Protein AF-A0ABD0PKZ4-F1 (afdb_monomer)

Organism: Cirrhinus mrigala (NCBI:txid683832)

Sequence (64 aa):
MNNVEGLCTAGGKEVKEQVVVPGNSAVAVYFTVVPLVIGNIPIKVMAQASDSASDGVEKMLRVE

Structure (mmCIF, N/CA/C/O backbone):
data_AF-A0ABD0PKZ4-F1
#
_entry.id   AF-A0ABD0PKZ4-F1
#
loop_
_atom_site.group_PDB
_atom_site.id
_atom_site.type_symbol
_atom_site.label_atom_id
_atom_site.label_alt_id
_atom_site.label_comp_id
_atom_site.label_asym_id
_atom_site.label_entity_id
_atom_site.label_seq_id
_atom_site.pdbx_PDB_ins_code
_atom_site.Cartn_x
_atom_site.Cartn_y
_atom_site.Cartn_z
_atom_site.occupancy
_atom_site.B_iso_or_equiv
_atom_site.auth_seq_id
_atom_site.auth_comp_id
_atom_site.auth_asym_id
_atom_site.auth_atom_id
_atom_site.pdbx_PDB_model_num
AT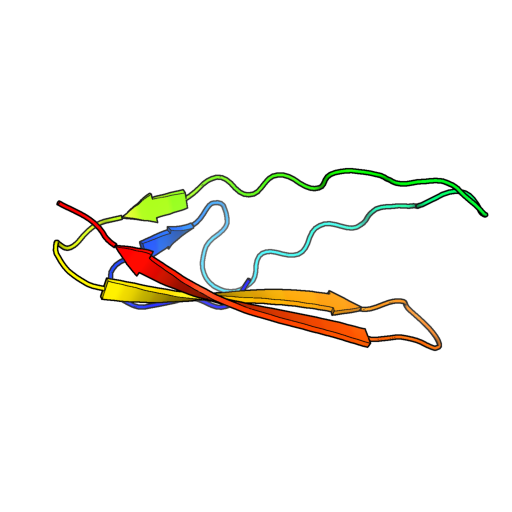OM 1 N N . MET A 1 1 ? 2.821 -2.114 4.318 1.00 62.09 1 MET A N 1
ATOM 2 C CA . MET A 1 1 ? 2.052 -1.035 4.983 1.00 62.09 1 MET A CA 1
ATOM 3 C C . MET A 1 1 ? 2.128 -1.263 6.482 1.00 62.09 1 MET A C 1
ATOM 5 O O . MET A 1 1 ? 1.930 -2.399 6.899 1.00 62.09 1 MET A O 1
ATOM 9 N N . ASN A 1 2 ? 2.494 -0.245 7.262 1.00 64.75 2 ASN A N 1
ATOM 10 C CA . ASN A 1 2 ? 2.612 -0.394 8.716 1.00 64.75 2 ASN A CA 1
ATOM 11 C C . ASN A 1 2 ? 1.221 -0.445 9.355 1.00 64.75 2 ASN A C 1
ATOM 13 O O . ASN A 1 2 ? 0.258 0.074 8.789 1.00 64.75 2 ASN A O 1
ATOM 17 N N . ASN A 1 3 ? 1.122 -1.066 10.530 1.00 73.19 3 ASN A N 1
ATOM 18 C CA . ASN A 1 3 ? -0.107 -1.037 11.310 1.00 73.19 3 ASN A CA 1
ATOM 19 C C . ASN A 1 3 ? -0.420 0.408 11.733 1.00 73.19 3 ASN A C 1
ATOM 21 O O . ASN A 1 3 ? 0.434 1.086 12.302 1.00 73.19 3 ASN A O 1
ATOM 25 N N . VAL A 1 4 ? -1.633 0.861 11.420 1.00 85.06 4 VAL A N 1
ATOM 26 C CA . VAL A 1 4 ? -2.163 2.167 11.821 1.00 85.06 4 VAL A CA 1
ATOM 27 C C . VAL A 1 4 ? -3.364 1.906 12.720 1.00 85.06 4 VAL A C 1
ATOM 29 O O . VAL A 1 4 ? -4.239 1.112 12.366 1.00 85.06 4 VAL A O 1
ATOM 32 N N . GLU A 1 5 ? -3.404 2.548 13.886 1.00 87.75 5 GLU A N 1
ATOM 33 C CA . GLU A 1 5 ? -4.544 2.433 14.796 1.00 87.75 5 GLU A CA 1
ATOM 34 C C . GLU A 1 5 ? -5.843 2.865 14.102 1.00 87.75 5 GLU A C 1
ATOM 36 O O . GLU A 1 5 ? -5.875 3.830 13.340 1.00 87.75 5 GLU A O 1
ATOM 41 N N . GLY A 1 6 ? -6.924 2.120 14.341 1.00 89.88 6 GLY A N 1
ATOM 42 C CA . GLY A 1 6 ? -8.209 2.378 13.691 1.00 89.88 6 GLY A CA 1
ATOM 43 C C . GLY A 1 6 ? -8.322 1.863 12.252 1.00 89.88 6 GLY A C 1
ATOM 44 O O . GLY A 1 6 ? -9.338 2.120 11.610 1.00 89.88 6 GLY A O 1
ATOM 45 N N . LEU A 1 7 ? -7.340 1.106 11.746 1.00 90.31 7 LEU A N 1
ATOM 46 C CA . LEU A 1 7 ? -7.384 0.481 10.422 1.00 90.31 7 LEU A CA 1
ATOM 47 C C . LEU A 1 7 ? -7.083 -1.025 10.502 1.00 90.31 7 LEU A C 1
ATOM 49 O O . LEU A 1 7 ? -6.017 -1.444 10.952 1.00 90.31 7 LEU A O 1
ATOM 53 N N . CYS A 1 8 ? -8.010 -1.856 10.026 1.00 89.62 8 CYS A N 1
ATOM 54 C CA . CYS A 1 8 ? -7.784 -3.285 9.829 1.00 89.62 8 CYS A CA 1
ATOM 55 C C . CYS A 1 8 ? -7.166 -3.520 8.444 1.00 89.62 8 CYS A C 1
ATOM 57 O O . CYS A 1 8 ?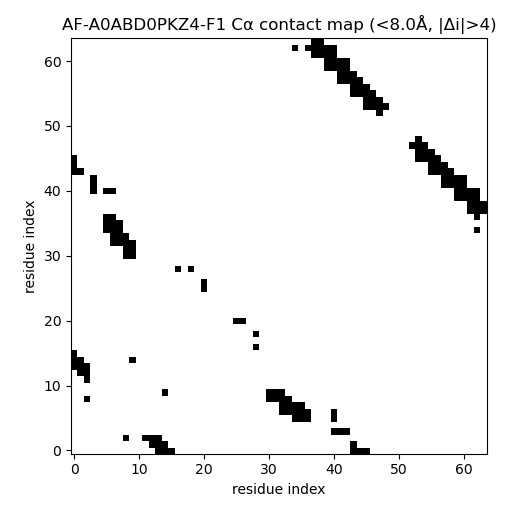 -7.738 -3.111 7.433 1.00 89.62 8 CYS A O 1
ATOM 59 N N . THR A 1 9 ? -6.004 -4.171 8.381 1.00 86.81 9 THR A N 1
ATOM 60 C CA . THR A 1 9 ? -5.272 -4.444 7.134 1.00 86.81 9 THR A CA 1
ATOM 61 C C . THR A 1 9 ? -5.118 -5.950 6.907 1.00 86.81 9 THR A C 1
ATOM 63 O O . THR A 1 9 ? -4.966 -6.730 7.853 1.00 86.81 9 THR A O 1
ATOM 66 N N . ALA A 1 10 ? -5.148 -6.380 5.643 1.00 77.12 10 ALA A N 1
ATOM 67 C CA . ALA A 1 10 ? -4.981 -7.788 5.287 1.00 77.12 10 ALA A CA 1
ATOM 68 C C . ALA A 1 10 ? -3.557 -8.278 5.603 1.00 77.12 10 ALA A C 1
ATOM 70 O O . ALA A 1 10 ? -2.628 -7.876 4.922 1.00 77.12 10 ALA A O 1
ATOM 71 N N . GLY A 1 11 ? -3.383 -9.153 6.602 1.00 68.75 11 GLY A N 1
ATOM 72 C CA . GLY A 1 11 ? -2.080 -9.742 6.962 1.00 68.75 11 GLY A CA 1
ATOM 73 C C . GLY A 1 11 ? -1.402 -9.156 8.213 1.00 68.75 11 GLY A C 1
ATOM 74 O O . GLY A 1 11 ? -0.260 -9.500 8.513 1.00 68.75 11 GLY A O 1
ATOM 75 N N . GLY A 1 12 ? -2.098 -8.322 8.995 1.00 66.31 12 GLY A N 1
ATOM 76 C CA . GLY A 1 12 ? -1.645 -7.919 10.331 1.00 66.31 12 GLY A CA 1
ATOM 77 C C . GLY A 1 12 ? -0.507 -6.889 10.329 1.00 66.31 12 GLY A C 1
ATOM 78 O O . GLY A 1 12 ? -0.612 -5.846 9.688 1.00 66.31 12 GLY A O 1
ATOM 79 N N . LYS A 1 13 ? 0.550 -7.130 11.123 1.00 61.97 13 LYS A N 1
ATOM 80 C CA . LYS A 1 13 ? 1.545 -6.098 11.484 1.00 61.97 13 LYS A CA 1
ATOM 81 C C . LYS A 1 13 ? 2.535 -5.735 10.369 1.00 61.97 13 LYS A C 1
ATOM 83 O O . LYS A 1 13 ? 3.012 -4.604 10.375 1.00 61.97 13 LYS A O 1
ATOM 88 N N . GLU A 1 14 ? 2.811 -6.628 9.414 1.00 66.25 14 GLU A N 1
ATOM 89 C CA . GLU A 1 14 ? 3.813 -6.393 8.360 1.00 66.25 14 GLU A CA 1
ATOM 90 C C . GLU A 1 14 ? 3.429 -7.021 7.016 1.00 66.25 14 GLU A C 1
ATOM 92 O O . GLU A 1 14 ? 3.880 -8.100 6.640 1.00 66.25 14 GLU A O 1
ATOM 97 N N . VAL A 1 15 ? 2.601 -6.306 6.261 1.00 74.44 15 VAL A N 1
ATOM 98 C CA . VAL A 1 15 ? 2.151 -6.742 4.935 1.00 74.44 15 VAL A CA 1
ATOM 99 C C . VAL A 1 15 ? 3.083 -6.161 3.881 1.00 74.44 15 VAL A C 1
ATOM 101 O O . VAL A 1 15 ? 3.199 -4.930 3.760 1.00 74.44 15 VAL A O 1
ATOM 104 N N . LYS A 1 16 ? 3.740 -7.043 3.126 1.00 86.00 16 LYS A N 1
ATOM 105 C CA . LYS A 1 16 ? 4.597 -6.711 1.985 1.00 86.00 16 LYS A CA 1
ATOM 106 C C . LYS A 1 16 ? 4.147 -7.528 0.785 1.00 86.00 16 LYS A C 1
ATOM 108 O O . LYS A 1 16 ? 3.922 -8.724 0.921 1.00 86.00 16 LYS A O 1
ATOM 113 N N . GLU A 1 17 ? 4.076 -6.873 -0.363 1.00 88.62 17 GLU A N 1
ATOM 114 C CA . GLU A 1 17 ? 3.813 -7.513 -1.647 1.00 88.62 17 GLU A CA 1
ATOM 115 C C . GLU A 1 17 ? 5.047 -7.330 -2.526 1.00 88.62 17 GLU A C 1
ATOM 117 O O . GLU A 1 17 ? 5.602 -6.229 -2.593 1.00 88.62 17 GLU A O 1
ATOM 122 N N . GLN A 1 18 ? 5.496 -8.404 -3.173 1.00 91.62 18 GLN A N 1
ATOM 123 C CA . GLN A 1 18 ? 6.574 -8.335 -4.156 1.00 91.62 18 GLN A CA 1
ATOM 124 C C . GLN A 1 18 ? 5.964 -8.231 -5.550 1.00 91.62 18 GLN A C 1
ATOM 126 O O . GLN A 1 18 ? 5.131 -9.046 -5.931 1.00 91.62 18 GLN A O 1
ATOM 131 N N . VAL A 1 19 ? 6.401 -7.240 -6.322 1.00 93.38 19 VAL A N 1
ATOM 132 C CA . VAL A 1 19 ? 5.928 -7.010 -7.688 1.00 93.38 19 VAL A CA 1
ATOM 133 C C . VAL A 1 19 ? 7.111 -6.729 -8.606 1.00 93.38 19 VAL A C 1
ATOM 135 O O . VAL A 1 19 ? 8.080 -6.084 -8.208 1.00 93.38 19 VAL A O 1
ATOM 138 N N . VAL A 1 20 ? 7.026 -7.203 -9.848 1.00 94.88 20 VAL A N 1
ATOM 139 C CA . VAL A 1 20 ? 7.984 -6.888 -10.911 1.00 94.88 20 VAL A CA 1
ATOM 140 C C . VAL A 1 20 ? 7.331 -5.896 -11.864 1.00 94.88 20 VAL A C 1
ATOM 142 O O . VAL A 1 20 ? 6.267 -6.171 -12.416 1.00 94.88 20 VAL A O 1
ATOM 145 N N . VAL A 1 21 ? 7.975 -4.746 -12.066 1.00 94.12 21 VAL A N 1
ATOM 146 C CA . VAL A 1 21 ? 7.520 -3.710 -13.001 1.00 94.12 21 VAL A CA 1
ATOM 147 C C . VAL A 1 21 ? 8.454 -3.707 -14.214 1.00 94.12 21 VAL A C 1
ATOM 149 O O . VAL A 1 21 ? 9.642 -3.423 -14.052 1.00 94.12 21 VAL A O 1
ATOM 152 N N . PRO A 1 22 ? 7.966 -4.027 -15.426 1.00 95.44 22 PRO A N 1
ATOM 153 C CA . PRO A 1 22 ? 8.778 -3.934 -16.634 1.00 95.44 22 PRO A CA 1
ATOM 154 C C . PRO A 1 22 ? 9.251 -2.498 -16.893 1.00 95.44 22 PRO A C 1
ATOM 156 O O . PRO A 1 22 ? 8.564 -1.531 -16.560 1.00 95.44 22 PRO A O 1
ATOM 159 N N . GLY A 1 23 ? 10.415 -2.352 -17.532 1.00 95.00 23 GLY A N 1
ATOM 160 C CA . GLY A 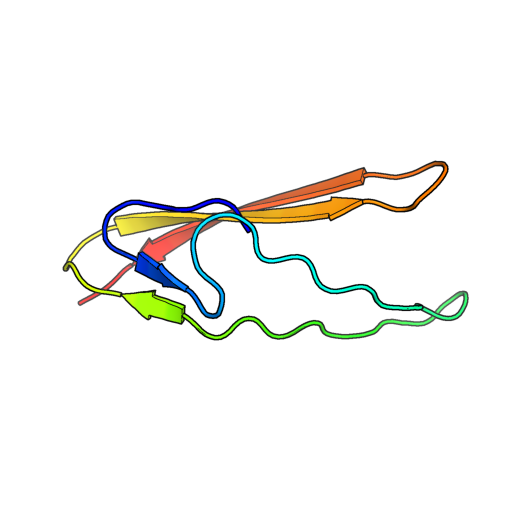1 23 ? 10.947 -1.039 -17.899 1.00 95.00 23 GLY A CA 1
ATOM 161 C C . GLY A 1 23 ? 9.956 -0.233 -18.745 1.00 95.00 23 GLY A C 1
ATOM 162 O O . GLY A 1 23 ? 9.278 -0.784 -19.613 1.00 95.00 23 GLY A O 1
ATOM 163 N N . ASN A 1 24 ? 9.871 1.076 -18.488 1.00 96.25 24 ASN A N 1
ATOM 164 C CA . ASN A 1 24 ? 8.944 1.999 -19.160 1.00 96.25 24 ASN A CA 1
ATOM 165 C C . ASN A 1 24 ? 7.458 1.587 -19.077 1.00 96.25 24 ASN A C 1
ATOM 167 O O . ASN A 1 24 ? 6.671 1.930 -19.956 1.00 96.25 24 ASN A O 1
ATOM 171 N N . SER A 1 25 ? 7.073 0.839 -18.041 1.00 97.50 25 SER A N 1
ATOM 172 C CA . SER A 1 25 ? 5.698 0.386 -17.800 1.00 97.50 25 SER A CA 1
ATOM 173 C C . SER A 1 25 ? 5.239 0.752 -16.385 1.00 97.50 25 SER A C 1
ATOM 175 O O . SER A 1 25 ? 6.022 1.241 -15.573 1.00 97.50 25 SER A O 1
ATOM 177 N N . ALA A 1 26 ? 3.963 0.506 -16.078 1.00 96.00 26 ALA A N 1
ATOM 178 C CA . ALA A 1 26 ? 3.391 0.710 -14.750 1.00 96.00 26 ALA A CA 1
ATOM 179 C C . ALA A 1 26 ? 2.553 -0.503 -14.328 1.00 96.00 26 ALA A C 1
ATOM 181 O O . ALA A 1 26 ? 1.876 -1.113 -15.155 1.00 96.00 26 ALA A O 1
ATOM 182 N N . VAL A 1 27 ? 2.586 -0.831 -13.035 1.00 96.88 27 VAL A N 1
ATOM 183 C CA . VAL A 1 27 ? 1.783 -1.901 -12.425 1.00 96.88 27 VAL A CA 1
ATOM 184 C C . VAL A 1 27 ? 1.101 -1.347 -11.178 1.00 96.88 27 VAL A C 1
ATOM 186 O O . VAL A 1 27 ? 1.737 -0.676 -10.368 1.00 96.88 27 VAL A O 1
ATOM 189 N N . ALA A 1 28 ? -0.194 -1.625 -11.026 1.00 96.00 28 ALA A N 1
ATOM 190 C CA . ALA A 1 28 ? -0.947 -1.273 -9.828 1.00 96.00 28 ALA A CA 1
ATOM 191 C C . ALA A 1 28 ? -0.812 -2.370 -8.762 1.00 96.00 28 ALA A C 1
ATOM 193 O O . ALA A 1 28 ? -0.919 -3.556 -9.071 1.00 96.00 28 ALA A O 1
ATOM 194 N N . VAL A 1 29 ? -0.627 -1.964 -7.506 1.00 93.81 29 VAL A N 1
ATOM 195 C CA . VAL A 1 29 ? -0.632 -2.855 -6.338 1.00 93.81 29 VAL A CA 1
ATOM 196 C C . VAL A 1 29 ? -1.815 -2.475 -5.457 1.00 93.81 29 VAL A C 1
ATOM 198 O O . VAL A 1 29 ? -1.955 -1.315 -5.066 1.00 93.81 29 VAL A O 1
ATOM 201 N N . TYR A 1 30 ? -2.676 -3.445 -5.161 1.00 92.00 30 TYR A N 1
ATOM 202 C CA . TYR A 1 30 ? -3.903 -3.227 -4.400 1.00 92.00 30 TYR A CA 1
ATOM 203 C C . TYR A 1 30 ? -3.729 -3.661 -2.945 1.00 92.00 30 TYR A C 1
ATOM 205 O O . TYR A 1 30 ? -3.208 -4.736 -2.666 1.00 92.00 30 TYR A O 1
ATOM 213 N N . PHE A 1 31 ? -4.221 -2.837 -2.020 1.00 89.50 31 PHE A N 1
ATOM 214 C CA . PHE A 1 31 ? -4.258 -3.137 -0.590 1.00 89.50 31 PHE A CA 1
ATOM 215 C C . PHE A 1 31 ? -5.708 -3.119 -0.109 1.00 89.50 31 PHE A C 1
ATOM 217 O O . PHE A 1 31 ? -6.407 -2.120 -0.278 1.00 89.50 31 PHE A O 1
ATOM 224 N N . THR A 1 32 ? -6.163 -4.208 0.510 1.00 89.25 32 THR A N 1
ATOM 225 C CA . THR A 1 32 ? -7.486 -4.269 1.144 1.00 89.25 32 THR A CA 1
ATOM 226 C C . THR A 1 32 ? -7.384 -3.813 2.594 1.00 89.25 32 THR A C 1
ATOM 228 O O . THR A 1 32 ? -6.613 -4.374 3.380 1.00 89.25 32 THR A O 1
ATOM 231 N N . VAL A 1 33 ? -8.173 -2.799 2.948 1.00 90.25 33 VAL A N 1
ATOM 232 C CA . VAL A 1 33 ? -8.221 -2.219 4.293 1.00 90.25 33 VAL A CA 1
ATOM 233 C C . VAL A 1 33 ? -9.665 -1.940 4.705 1.00 90.25 33 VAL A C 1
ATOM 235 O O . VAL A 1 33 ? -10.506 -1.652 3.855 1.00 90.25 33 VAL A O 1
ATOM 238 N N . VAL A 1 34 ? -9.945 -2.011 6.005 1.00 93.19 34 VAL A N 1
ATOM 239 C CA . VAL A 1 34 ? -11.252 -1.687 6.593 1.00 93.19 34 VAL A CA 1
ATOM 240 C C . VAL A 1 34 ? -11.044 -0.703 7.745 1.00 93.19 34 VAL A C 1
ATOM 242 O O . VAL A 1 34 ? -10.398 -1.063 8.734 1.00 93.19 34 VAL A O 1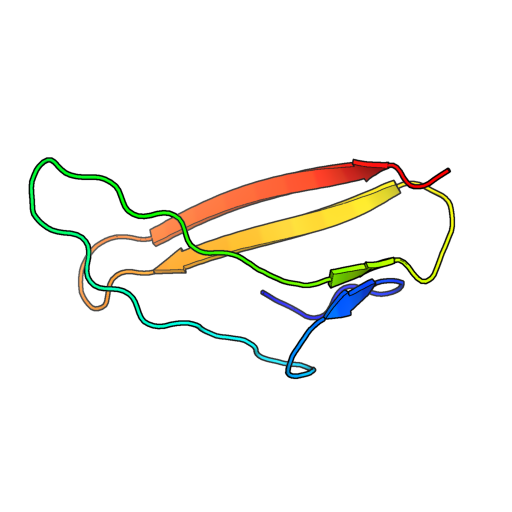
ATOM 245 N N . PRO A 1 35 ? -11.549 0.538 7.648 1.00 94.25 35 PRO A N 1
ATOM 246 C CA . PRO A 1 35 ? -11.531 1.477 8.764 1.00 94.25 35 PRO A CA 1
ATOM 247 C C . PRO A 1 35 ? -12.405 0.992 9.921 1.00 94.25 35 PRO A C 1
ATOM 249 O O . PRO A 1 35 ? -13.484 0.445 9.710 1.00 94.25 35 PRO A O 1
ATOM 252 N N . LEU A 1 36 ? -11.936 1.208 11.147 1.00 94.56 36 LEU A N 1
ATOM 253 C CA . LEU A 1 36 ? -12.615 0.812 12.384 1.00 94.56 36 LEU A CA 1
ATOM 254 C C . LEU A 1 36 ? -13.084 2.017 13.212 1.00 94.56 36 LEU A C 1
ATOM 256 O O . LEU A 1 36 ? -13.751 1.837 14.228 1.00 94.56 36 LEU A O 1
ATOM 260 N N . VAL A 1 37 ? -12.717 3.234 12.805 1.00 95.38 37 VAL A N 1
ATOM 261 C CA . VAL A 1 37 ? -13.038 4.485 13.500 1.00 95.38 37 VAL A CA 1
ATOM 262 C C . VAL A 1 37 ? -13.436 5.570 12.500 1.00 95.38 37 VAL A C 1
ATOM 264 O O . VAL A 1 37 ? -12.951 5.584 11.368 1.00 95.38 37 VAL A O 1
ATOM 267 N N . ILE A 1 38 ? -14.301 6.487 12.937 1.00 96.69 38 ILE A N 1
ATOM 268 C CA . ILE A 1 38 ? -14.677 7.701 12.198 1.00 96.69 38 ILE A CA 1
ATOM 269 C C . ILE A 1 38 ? -13.591 8.762 12.404 1.00 96.69 38 ILE A C 1
ATOM 271 O O . ILE A 1 38 ? -13.020 8.869 13.492 1.00 96.69 38 ILE A O 1
ATOM 275 N N . GLY A 1 39 ? -13.324 9.572 11.379 1.00 95.62 39 GLY A N 1
ATOM 276 C CA . GLY A 1 39 ? -12.371 10.679 11.448 1.00 95.62 39 GLY A CA 1
ATOM 277 C C . GLY A 1 39 ? -11.295 10.607 10.371 1.00 95.62 39 GLY A C 1
ATOM 278 O O . GLY A 1 39 ? -11.534 10.130 9.267 1.00 95.62 39 GLY A O 1
ATOM 279 N N . ASN A 1 40 ? -10.105 11.129 10.676 1.00 95.88 40 ASN A N 1
ATOM 280 C CA . ASN A 1 40 ? -8.994 11.189 9.727 1.00 95.88 40 ASN A CA 1
ATOM 281 C C . ASN A 1 40 ? -7.882 10.221 10.146 1.00 95.88 40 ASN A C 1
ATOM 283 O O . ASN A 1 40 ? -7.272 10.401 11.198 1.00 95.88 40 ASN A O 1
ATOM 287 N N . ILE A 1 41 ? -7.594 9.234 9.300 1.00 94.69 41 ILE A N 1
ATOM 288 C CA . ILE A 1 41 ? -6.582 8.201 9.535 1.00 94.69 41 ILE A CA 1
ATOM 289 C C . ILE A 1 41 ? -5.382 8.468 8.610 1.00 94.69 41 ILE A C 1
ATOM 291 O O . ILE A 1 41 ? -5.560 8.471 7.388 1.00 94.69 41 ILE A O 1
ATOM 295 N N . PRO A 1 42 ? -4.163 8.701 9.130 1.00 93.94 42 PRO A N 1
ATOM 296 C CA . PRO A 1 42 ? -2.977 8.855 8.293 1.00 93.94 42 PRO A CA 1
ATOM 297 C C . PRO A 1 42 ? -2.568 7.502 7.696 1.00 93.94 42 PRO A C 1
ATOM 299 O O . PRO A 1 42 ? -2.304 6.541 8.415 1.00 93.94 42 PRO A O 1
ATOM 302 N N . ILE A 1 43 ? -2.502 7.418 6.369 1.00 91.81 43 ILE A N 1
ATOM 303 C CA . ILE A 1 43 ? -2.092 6.218 5.636 1.00 91.81 43 ILE A CA 1
ATOM 304 C C . ILE A 1 43 ? -0.787 6.491 4.905 1.00 91.81 43 ILE A C 1
ATOM 306 O O . ILE A 1 43 ? -0.677 7.456 4.150 1.00 91.81 43 ILE A O 1
ATOM 310 N N . LYS A 1 44 ? 0.175 5.580 5.080 1.00 92.00 44 LYS A N 1
ATOM 311 C CA . LYS A 1 44 ? 1.470 5.607 4.404 1.00 92.00 44 LYS A CA 1
ATOM 312 C C . LYS A 1 44 ? 1.718 4.319 3.624 1.00 92.00 44 LYS A C 1
ATOM 314 O O . LYS A 1 44 ? 1.694 3.222 4.190 1.00 92.00 44 LYS A O 1
ATOM 319 N N . VAL A 1 45 ? 2.006 4.462 2.335 1.00 91.88 45 VAL A N 1
ATOM 320 C CA . VAL A 1 45 ? 2.420 3.370 1.445 1.00 91.88 45 VAL A CA 1
ATOM 321 C C . VAL A 1 45 ? 3.881 3.585 1.078 1.00 91.88 45 VAL A C 1
ATOM 323 O O . VAL A 1 45 ? 4.266 4.689 0.705 1.00 91.88 45 VAL A O 1
ATOM 326 N N . MET A 1 46 ? 4.685 2.531 1.206 1.00 93.19 46 MET A N 1
ATOM 327 C CA . MET A 1 46 ? 6.111 2.536 0.885 1.00 93.19 46 MET A CA 1
ATOM 328 C C . MET A 1 46 ? 6.375 1.526 -0.225 1.00 93.19 46 MET A C 1
ATOM 330 O O . MET A 1 46 ? 5.930 0.381 -0.123 1.00 93.19 46 MET A O 1
ATOM 334 N N . ALA A 1 47 ? 7.126 1.942 -1.238 1.00 94.25 47 ALA A N 1
ATOM 335 C CA . ALA A 1 47 ? 7.688 1.075 -2.260 1.00 94.25 47 ALA A CA 1
ATOM 336 C C . ALA A 1 47 ? 9.211 1.071 -2.110 1.00 94.25 47 ALA A C 1
ATOM 338 O O . ALA A 1 47 ? 9.836 2.125 -2.000 1.00 94.25 47 ALA A O 1
ATOM 339 N N . GLN A 1 48 ? 9.808 -0.116 -2.090 1.00 93.00 48 GLN A N 1
ATOM 340 C CA . GLN A 1 48 ? 11.252 -0.283 -1.975 1.00 93.00 48 GLN A CA 1
ATOM 341 C C . GLN A 1 48 ? 11.712 -1.281 -3.034 1.00 93.00 48 GLN A C 1
ATOM 343 O O . GLN A 1 48 ? 11.268 -2.428 -3.039 1.00 93.00 48 GLN A O 1
ATOM 348 N N . ALA A 1 49 ? 12.581 -0.829 -3.934 1.00 92.06 49 ALA A N 1
ATOM 349 C CA . ALA A 1 49 ? 13.329 -1.704 -4.821 1.00 92.06 49 ALA 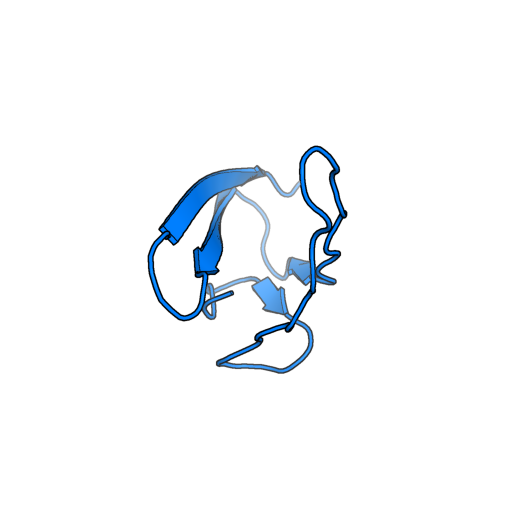A CA 1
ATOM 350 C C . ALA A 1 49 ? 14.461 -2.376 -4.034 1.00 92.06 49 ALA A C 1
ATOM 352 O O . ALA A 1 49 ? 14.970 -1.806 -3.068 1.00 92.06 49 ALA A O 1
ATOM 353 N N . SER A 1 50 ? 14.866 -3.569 -4.464 1.00 83.50 50 SER A N 1
ATOM 354 C CA . SER A 1 50 ? 15.911 -4.361 -3.806 1.00 83.50 50 SER A CA 1
ATOM 355 C C . SER A 1 50 ? 17.222 -3.592 -3.629 1.00 83.50 50 SER A C 1
ATOM 357 O O . SER A 1 50 ? 17.827 -3.674 -2.564 1.00 83.50 50 SER A O 1
ATOM 359 N N . ASP A 1 51 ? 17.619 -2.802 -4.633 1.00 79.69 51 ASP A N 1
ATOM 360 C CA . ASP A 1 51 ? 19.025 -2.401 -4.759 1.00 79.69 51 ASP A CA 1
ATOM 361 C C . ASP A 1 51 ? 19.272 -0.890 -4.910 1.00 79.69 51 ASP A C 1
ATOM 363 O O . ASP A 1 51 ? 20.430 -0.475 -4.900 1.00 79.69 51 ASP A O 1
ATOM 367 N N . SER A 1 52 ? 18.247 -0.043 -5.101 1.00 79.00 52 SER A N 1
ATOM 368 C CA . SER A 1 52 ? 18.527 1.323 -5.597 1.00 79.00 52 SER A CA 1
ATOM 369 C C . SER A 1 52 ? 17.509 2.432 -5.335 1.00 79.00 52 SER A C 1
ATOM 371 O O . SER A 1 52 ? 17.902 3.597 -5.328 1.00 79.00 52 SER A O 1
ATOM 373 N N . ALA A 1 53 ? 16.226 2.131 -5.131 1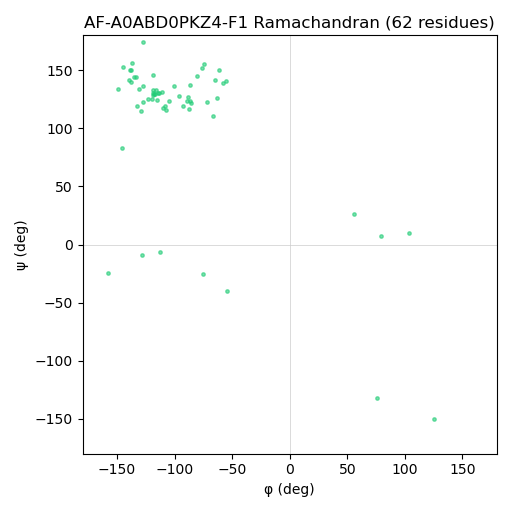.00 90.06 53 ALA A N 1
ATOM 374 C CA . ALA A 1 53 ? 15.190 3.160 -5.060 1.00 90.06 53 ALA A CA 1
ATOM 375 C C . ALA A 1 53 ? 14.166 2.871 -3.964 1.00 90.06 53 ALA A C 1
ATOM 377 O O . ALA A 1 53 ? 13.745 1.733 -3.760 1.00 90.06 53 ALA A O 1
ATOM 378 N N . SER A 1 54 ? 13.726 3.926 -3.290 1.00 94.06 54 SER A N 1
ATOM 379 C CA . SER A 1 54 ? 12.602 3.882 -2.364 1.00 94.06 54 SER A CA 1
ATOM 380 C C . SER A 1 54 ? 11.739 5.109 -2.570 1.00 94.06 54 SER A C 1
ATOM 382 O O . SER A 1 54 ? 12.274 6.209 -2.706 1.00 94.06 54 SER A O 1
ATOM 384 N N . ASP A 1 55 ? 10.430 4.923 -2.526 1.00 95.19 55 ASP A N 1
ATOM 385 C CA . ASP A 1 55 ? 9.469 6.014 -2.566 1.00 95.19 55 ASP A CA 1
ATOM 386 C C . ASP A 1 55 ? 8.350 5.773 -1.547 1.00 95.19 55 ASP A C 1
ATOM 388 O O . ASP A 1 55 ? 8.096 4.640 -1.116 1.00 95.19 55 ASP A O 1
ATOM 392 N N . GLY A 1 56 ? 7.704 6.852 -1.121 1.00 94.75 56 GLY A N 1
ATOM 393 C CA . GLY A 1 56 ? 6.681 6.825 -0.094 1.00 94.75 56 GLY A CA 1
ATOM 394 C C . GLY A 1 56 ? 5.634 7.906 -0.294 1.00 94.75 56 GLY A C 1
ATOM 395 O O . GLY A 1 56 ? 5.950 9.078 -0.476 1.00 94.75 56 GLY A O 1
ATOM 396 N N . VAL A 1 57 ? 4.369 7.512 -0.174 1.00 96.19 57 VAL A N 1
ATOM 397 C CA . VAL A 1 57 ? 3.235 8.436 -0.205 1.00 96.19 57 VAL A CA 1
ATOM 398 C C . VAL A 1 57 ? 2.501 8.360 1.122 1.00 96.19 57 VAL A C 1
ATOM 400 O O . VAL A 1 57 ? 2.127 7.276 1.571 1.00 96.19 57 VAL A O 1
ATOM 403 N N . GLU A 1 58 ? 2.264 9.522 1.723 1.00 95.81 58 GLU A N 1
ATOM 404 C CA . GLU A 1 58 ? 1.458 9.680 2.930 1.00 95.81 58 GLU A CA 1
ATOM 405 C C . GLU A 1 58 ? 0.250 10.576 2.640 1.00 95.81 58 GLU A C 1
ATOM 407 O O . GLU A 1 58 ? 0.378 11.641 2.028 1.00 95.81 58 GLU A O 1
ATOM 412 N N . LYS A 1 59 ? -0.943 10.119 3.028 1.00 96.12 59 LYS A N 1
ATOM 413 C CA . LYS A 1 59 ? -2.214 10.8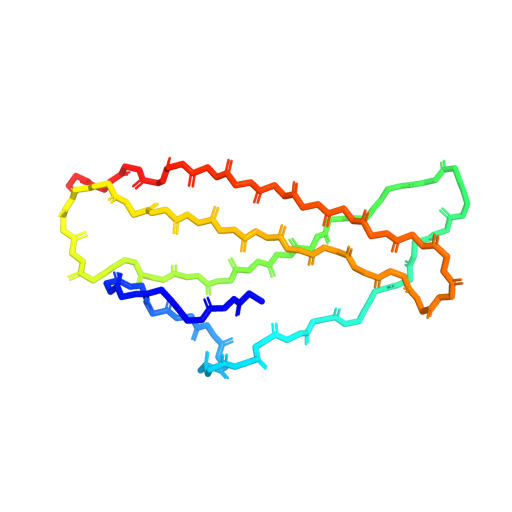27 2.828 1.00 96.12 59 LYS A CA 1
ATOM 414 C C . LYS A 1 59 ? -3.161 10.590 3.999 1.00 96.12 59 LYS A C 1
ATOM 416 O O . LYS A 1 59 ? -3.130 9.539 4.630 1.00 96.12 59 LYS A O 1
ATOM 421 N N . MET A 1 60 ? -4.055 11.548 4.235 1.00 96.19 60 MET A N 1
ATOM 422 C CA . MET A 1 60 ? -5.149 11.394 5.195 1.00 96.19 60 MET A CA 1
ATOM 423 C C . MET A 1 60 ? -6.344 10.707 4.533 1.00 96.19 60 MET A C 1
ATOM 425 O O . MET A 1 60 ? -6.888 11.219 3.553 1.00 96.19 60 MET A O 1
ATOM 429 N N . LEU A 1 61 ? -6.768 9.572 5.084 1.00 95.31 61 LEU A N 1
ATOM 430 C CA . LEU A 1 61 ? -8.048 8.946 4.772 1.00 95.31 61 LEU A CA 1
ATOM 431 C C . LEU A 1 61 ? -9.122 9.535 5.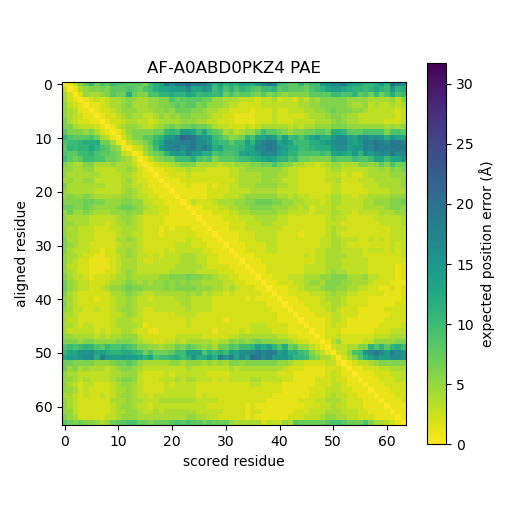685 1.00 95.31 61 LEU A C 1
ATOM 433 O O . LEU A 1 61 ? -9.065 9.356 6.899 1.00 95.31 61 LEU A O 1
ATOM 437 N N . ARG A 1 62 ? -10.105 10.216 5.099 1.00 97.31 62 ARG A N 1
ATOM 438 C CA . ARG A 1 62 ? -11.298 10.690 5.807 1.00 97.31 62 ARG A CA 1
ATOM 439 C C . ARG A 1 62 ? -12.371 9.599 5.788 1.00 97.31 62 ARG A C 1
ATOM 441 O O . ARG A 1 62 ? -12.710 9.106 4.715 1.00 97.31 62 ARG A O 1
ATOM 448 N N . VAL A 1 63 ? -12.886 9.251 6.963 1.00 97.38 63 VAL A N 1
ATOM 449 C CA . VAL A 1 63 ? -13.935 8.250 7.198 1.00 97.38 63 VAL A CA 1
ATOM 450 C C . VAL A 1 63 ? -15.133 8.954 7.830 1.00 97.38 63 VAL A C 1
ATOM 452 O O . VAL A 1 63 ? -14.958 9.679 8.813 1.00 97.38 63 VAL A O 1
ATOM 455 N N . GLU A 1 64 ? -16.315 8.751 7.247 1.00 91.75 64 GLU A N 1
ATOM 456 C CA . GLU A 1 64 ? -17.599 9.350 7.648 1.00 91.75 64 GLU A CA 1
ATOM 457 C C . GLU A 1 64 ? -18.553 8.302 8.224 1.00 91.75 64 GLU A C 1
ATOM 459 O O . GLU A 1 64 ? -18.546 7.159 7.710 1.00 91.75 64 GLU A O 1
#

Mean predicted aligned error: 4.42 Å

Radius of gyration: 13.57 Å; Cα contacts (8 Å, |Δi|>4): 85; chains: 1; bounding box: 37×21×34 Å

Secondary structure (DSSP, 8-state):
-B--TTEEETTTTB--------TT--------EEE-SSEEEEEEEEEE-SSS-EEEEEEEEEE-

Foldseek 3Di:
DADWPQKDWPPPGDDDDDDDADPPGDDDDDTDMDGRDAAWTKDKDKDDDPPDDIDMDIDIDHHD

Nearest PDB structures (foldseek):
  7b2p-assembly1_B  TM=9.298E-01  e=1.188E-01  Homo sapiens
  7b2q-assembly1_B  TM=9.043E-01  e=1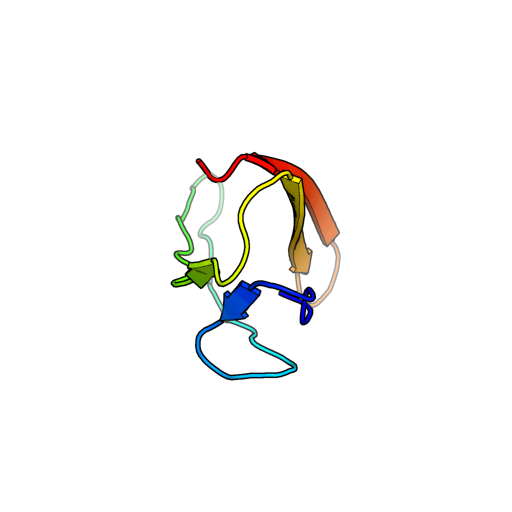.333E-01  Homo sapiens
  5jpm-assembly1_B  TM=9.045E-01  e=1.774E-01  Homo sapiens
  5jpn-assembly1_B  TM=9.359E-01  e=3.954E-01  Homo sapiens
  8uh2-assembly1_B  TM=8.731E-01  e=8.212E+00  Homo sapiens

pLDDT: mean 89.15, std 9.46, range [61.97, 97.5]

Solvent-accessible surface area (backbone atoms only — not comparable to full-atom values): 4390 Å² total; per-residue (Å²): 69,71,70,42,88,55,49,49,52,73,72,58,69,72,38,81,83,89,80,86,68,60,87,102,59,85,75,90,84,90,81,66,71,45,77,72,55,76,42,77,43,78,45,56,48,73,49,72,54,97,85,83,50,72,52,74,51,76,48,75,46,78,42,130

InterPro domains:
  IPR013783 Immunoglobulin-like fold [G3DSA:2.60.40.10] (1-64)